Protein AF-A0A352XQM9-F1 (afdb_monomer_lite)

Radius of gyration: 16.96 Å; chains: 1; bounding box: 33×22×48 Å

pLDDT: mean 80.61, std 10.45, range [51.34, 94.88]

Secondary structure (DSSP, 8-state):
--GGGHHHHHHHHHGGGHHHHHHHHHHHHHHHHHHHHHHHHH-TT--HHHHHHHHHH---

Sequence (60 aa):
TSIYYVPGILYGTVGKLAGFFVMLTMTVFILLTFKYVEVTYRFPQGGGVVTVAAKALNHW

Structure (mmCIF, N/CA/C/O backbone):
data_AF-A0A352XQM9-F1
#
_entry.id   AF-A0A352XQM9-F1
#
loop_
_atom_site.group_PDB
_atom_site.id
_atom_site.type_symbol
_atom_site.label_atom_id
_atom_site.label_alt_id
_atom_site.label_comp_id
_atom_site.label_asym_id
_atom_site.label_entity_id
_atom_site.label_seq_id
_atom_site.pdbx_PDB_ins_code
_atom_site.Cartn_x
_atom_site.Cartn_y
_atom_site.Cartn_z
_atom_site.occupancy
_atom_site.B_iso_or_equiv
_atom_site.auth_seq_id
_atom_site.auth_comp_id
_atom_site.auth_asym_id
_atom_site.auth_atom_id
_atom_site.pdbx_PDB_model_num
ATOM 1 N N . THR A 1 1 ? 0.556 11.933 3.365 1.00 51.34 1 THR A N 1
ATOM 2 C CA . THR A 1 1 ? -0.142 11.527 4.604 1.00 51.34 1 THR A CA 1
ATOM 3 C C . THR A 1 1 ? 0.605 10.380 5.247 1.00 51.34 1 THR A C 1
ATOM 5 O O . THR A 1 1 ? 0.859 9.397 4.570 1.00 51.34 1 THR A O 1
ATOM 8 N N . SER A 1 2 ? 1.058 10.556 6.491 1.00 54.81 2 SER A N 1
ATOM 9 C CA . SER A 1 2 ? 1.971 9.628 7.180 1.00 54.81 2 SER A CA 1
ATOM 10 C C . SER A 1 2 ? 1.237 8.454 7.845 1.00 54.81 2 SER A C 1
ATOM 12 O O . SER A 1 2 ? 0.077 8.591 8.236 1.00 54.81 2 SER A O 1
ATOM 14 N N . ILE A 1 3 ? 1.940 7.327 8.004 1.00 68.19 3 ILE A N 1
ATOM 15 C CA . ILE A 1 3 ? 1.451 6.031 8.519 1.00 68.19 3 ILE A CA 1
ATOM 16 C C . ILE A 1 3 ? 0.817 6.162 9.918 1.00 68.19 3 ILE A C 1
ATOM 18 O O . ILE A 1 3 ? -0.124 5.443 10.239 1.00 68.19 3 ILE A O 1
ATOM 22 N N . TYR A 1 4 ? 1.258 7.135 10.720 1.00 72.81 4 TYR A N 1
ATOM 23 C CA . TYR A 1 4 ? 0.801 7.340 12.100 1.00 72.81 4 TYR A CA 1
ATOM 24 C C . TYR A 1 4 ? -0.674 7.741 12.245 1.00 72.81 4 TYR A C 1
ATOM 26 O O . TYR A 1 4 ? -1.283 7.455 13.271 1.00 72.81 4 TYR A O 1
ATOM 34 N N . TYR A 1 5 ? -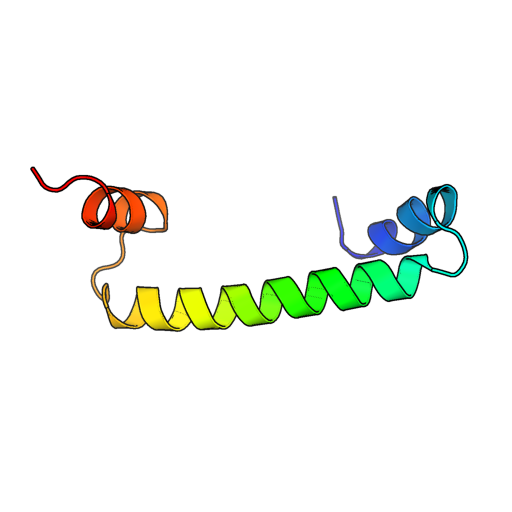1.269 8.378 11.233 1.00 79.06 5 TYR A N 1
ATOM 35 C CA . TYR A 1 5 ? -2.653 8.865 11.320 1.00 79.06 5 TYR A CA 1
ATOM 36 C C . 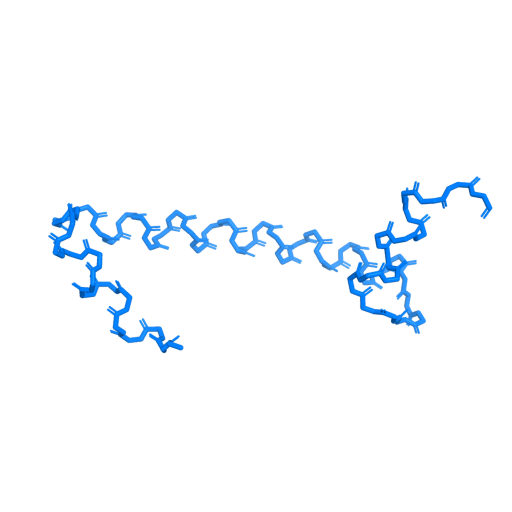TYR A 1 5 ? -3.675 7.877 10.760 1.00 79.06 5 TYR A C 1
ATOM 38 O O . TYR A 1 5 ? -4.860 7.964 11.076 1.00 79.06 5 TYR A O 1
ATOM 46 N N . VAL A 1 6 ? -3.228 6.926 9.938 1.00 81.12 6 VAL A N 1
ATOM 47 C CA . VAL A 1 6 ? -4.113 6.025 9.192 1.00 81.12 6 VAL A CA 1
ATOM 48 C C . VAL A 1 6 ? -4.992 5.178 10.122 1.00 81.12 6 VAL A C 1
ATOM 50 O O . VAL A 1 6 ? -6.201 5.160 9.891 1.00 81.12 6 VAL A O 1
ATOM 53 N N . PRO A 1 7 ? -4.477 4.557 11.206 1.00 78.31 7 PRO A N 1
ATOM 54 C CA . PRO A 1 7 ? -5.323 3.784 12.114 1.00 78.31 7 PRO A CA 1
ATOM 55 C C . PRO A 1 7 ? -6.370 4.644 12.830 1.00 78.31 7 PRO A C 1
ATOM 57 O O . PRO A 1 7 ? -7.507 4.211 12.988 1.00 78.31 7 PRO A O 1
ATOM 60 N N . GLY A 1 8 ? -6.007 5.869 13.231 1.00 82.31 8 GLY A N 1
ATOM 61 C CA . GLY A 1 8 ? -6.913 6.795 13.917 1.00 82.31 8 GLY A CA 1
ATOM 62 C C . GLY A 1 8 ? -8.043 7.296 13.016 1.00 82.31 8 GLY A C 1
ATOM 63 O O . GLY A 1 8 ? -9.195 7.339 13.441 1.00 82.31 8 GLY A O 1
ATOM 64 N N . ILE A 1 9 ? -7.735 7.593 11.751 1.00 85.25 9 ILE A N 1
ATOM 65 C CA . ILE A 1 9 ? -8.740 7.969 10.745 1.00 85.25 9 ILE A CA 1
ATOM 66 C C . ILE A 1 9 ? -9.687 6.791 10.472 1.00 85.25 9 ILE A C 1
ATOM 68 O O . ILE A 1 9 ? -10.902 6.975 10.436 1.00 85.25 9 ILE A O 1
ATOM 72 N N . LEU A 1 10 ? -9.149 5.574 10.329 1.00 83.25 10 LEU A N 1
ATOM 73 C CA . LEU A 1 10 ? -9.959 4.373 10.108 1.00 83.25 10 LEU A CA 1
ATOM 74 C C . LEU A 1 10 ? -10.824 4.022 11.327 1.00 83.25 10 LEU A C 1
ATOM 76 O O . LEU A 1 10 ? -11.941 3.540 11.170 1.00 83.25 10 LEU A O 1
ATOM 80 N N . TYR A 1 11 ? -10.353 4.275 12.550 1.00 83.69 11 TYR A N 1
ATOM 81 C CA . TYR A 1 11 ? -11.142 4.007 13.754 1.00 83.69 11 TYR A CA 1
ATOM 82 C C . TYR A 1 11 ? -12.447 4.817 13.781 1.00 83.69 11 TYR A C 1
ATOM 84 O O . TYR A 1 11 ? -13.473 4.305 14.223 1.00 83.69 11 TYR A O 1
ATOM 92 N N . GLY A 1 12 ? -12.443 6.039 13.239 1.00 85.50 12 GLY A N 1
ATOM 93 C CA . GLY A 1 12 ? -13.653 6.854 13.108 1.00 85.50 12 GLY A CA 1
ATOM 94 C C . GLY A 1 12 ? -14.719 6.259 12.178 1.00 85.50 12 GLY A C 1
ATOM 95 O O . GLY A 1 12 ? -15.893 6.583 12.330 1.00 85.50 12 GLY A O 1
ATOM 96 N N . THR A 1 13 ? -14.343 5.381 11.242 1.00 85.69 13 THR A N 1
ATOM 97 C CA . THR A 1 13 ? -15.264 4.795 10.253 1.00 85.69 13 THR A CA 1
ATOM 98 C C . THR A 1 13 ? -15.611 3.337 10.540 1.00 85.69 13 THR A C 1
ATOM 100 O O . THR A 1 13 ? -16.767 2.948 10.399 1.00 85.69 13 THR A O 1
ATOM 103 N N . VAL A 1 14 ? -14.633 2.525 10.953 1.00 88.00 14 VAL A N 1
ATOM 104 C CA . VAL A 1 14 ? -14.789 1.069 11.146 1.00 88.00 14 VAL A CA 1
ATOM 105 C C . VAL A 1 14 ? -14.551 0.610 12.591 1.00 88.00 14 VAL A C 1
ATOM 107 O O . VAL A 1 14 ? -14.626 -0.585 12.891 1.00 88.00 14 VAL A O 1
ATOM 110 N N . GLY A 1 15 ? -14.274 1.539 13.512 1.00 86.62 15 GLY A N 1
ATOM 111 C CA . GLY A 1 15 ? -14.125 1.261 14.940 1.00 86.62 15 GLY A CA 1
ATOM 112 C C . GLY A 1 15 ? -13.055 0.209 15.236 1.00 86.62 15 GLY A C 1
ATOM 113 O O . GLY A 1 15 ? -11.950 0.238 14.694 1.00 86.62 15 GLY A O 1
ATOM 114 N N . LYS A 1 16 ? -13.393 -0.768 16.087 1.00 86.50 16 LYS A N 1
ATOM 115 C CA . LYS A 1 16 ? -12.475 -1.833 16.538 1.00 86.50 16 LYS A CA 1
ATOM 116 C C . LYS A 1 16 ? -11.907 -2.694 15.399 1.00 86.50 16 LYS A C 1
ATOM 118 O O . LYS A 1 16 ? -10.878 -3.334 15.592 1.00 86.50 16 LYS A O 1
ATOM 123 N N . LEU A 1 17 ? -12.535 -2.695 14.220 1.00 87.31 17 LEU A N 1
ATOM 124 C CA . LEU A 1 17 ? -12.059 -3.433 13.045 1.00 87.31 17 LEU A CA 1
ATOM 125 C C . LEU A 1 17 ? -10.946 -2.697 12.281 1.00 87.31 17 LEU A C 1
ATOM 127 O O . LEU A 1 17 ? -10.344 -3.284 11.387 1.00 87.31 17 LEU A O 1
ATOM 131 N N . ALA A 1 18 ? -10.618 -1.450 12.635 1.00 86.12 18 ALA A N 1
ATOM 132 C CA . ALA A 1 18 ? -9.569 -0.667 11.976 1.00 86.12 18 ALA A CA 1
ATOM 133 C C . ALA A 1 18 ? -8.227 -1.413 11.887 1.00 86.12 18 ALA A C 1
ATOM 135 O O . ALA A 1 18 ? -7.601 -1.437 10.828 1.00 86.12 18 ALA A O 1
ATOM 136 N N . GLY A 1 19 ? -7.818 -2.086 12.969 1.00 84.69 19 GLY A N 1
ATOM 137 C CA . GLY A 1 19 ? -6.590 -2.885 12.987 1.00 84.69 19 GLY A CA 1
ATOM 138 C C . GLY A 1 19 ? -6.607 -4.034 11.974 1.00 84.69 19 GLY A C 1
ATOM 139 O O . GLY A 1 19 ? -5.597 -4.300 11.329 1.00 84.69 19 GLY A O 1
ATOM 140 N N . PHE A 1 20 ? -7.765 -4.663 11.760 1.00 88.19 20 PHE A N 1
ATOM 141 C CA . PHE A 1 20 ? -7.919 -5.733 10.774 1.00 88.19 20 PHE A CA 1
ATOM 142 C C . PHE A 1 20 ? -7.725 -5.225 9.339 1.00 88.19 20 PHE A C 1
ATOM 144 O O . PHE A 1 20 ? -7.009 -5.846 8.560 1.00 88.19 20 PHE A O 1
ATOM 151 N N . PHE A 1 21 ? -8.283 -4.062 8.995 1.00 87.00 21 PHE A N 1
ATOM 152 C CA . PHE A 1 21 ? -8.078 -3.456 7.674 1.00 87.00 21 PHE A CA 1
ATOM 153 C C . PHE A 1 21 ? -6.618 -3.050 7.430 1.00 87.00 21 PHE A C 1
ATOM 155 O O . PHE A 1 21 ? -6.101 -3.221 6.323 1.00 87.00 21 PHE A O 1
ATOM 162 N N . VAL A 1 22 ? -5.920 -2.566 8.461 1.00 89.31 22 VAL A N 1
ATOM 163 C CA . VAL A 1 22 ? -4.480 -2.278 8.369 1.00 89.31 22 VAL A CA 1
ATOM 164 C C . VAL A 1 22 ? -3.684 -3.568 8.134 1.00 89.31 22 VAL A C 1
ATOM 166 O O . VAL A 1 22 ? -2.816 -3.602 7.266 1.00 89.31 22 VAL A O 1
ATOM 169 N N . MET A 1 23 ? -4.024 -4.659 8.825 1.00 90.38 23 MET A N 1
ATOM 170 C CA . MET A 1 23 ? -3.395 -5.965 8.592 1.00 90.38 23 MET A CA 1
ATOM 171 C C . MET A 1 23 ? -3.661 -6.492 7.176 1.00 90.38 23 MET A C 1
ATOM 173 O O . MET A 1 23 ? -2.732 -6.935 6.505 1.00 90.38 23 MET A O 1
ATOM 177 N N . LEU A 1 24 ? -4.899 -6.387 6.686 1.00 93.44 24 LEU A N 1
ATOM 178 C CA . LEU A 1 24 ? -5.274 -6.830 5.340 1.00 93.44 24 LEU A CA 1
ATOM 179 C C . LEU A 1 24 ? -4.503 -6.050 4.268 1.00 93.44 24 LEU A C 1
ATOM 181 O O . LEU A 1 24 ? -3.914 -6.644 3.363 1.00 93.44 24 LEU A O 1
ATOM 185 N N . THR A 1 25 ? -4.448 -4.722 4.391 1.00 90.50 25 THR A N 1
ATOM 186 C CA . THR A 1 25 ? -3.683 -3.885 3.455 1.00 90.50 25 THR A CA 1
ATOM 187 C C . THR A 1 25 ? -2.191 -4.214 3.500 1.00 90.50 25 THR A C 1
ATOM 189 O O . THR A 1 25 ? -1.581 -4.349 2.440 1.00 90.50 25 THR A O 1
ATOM 192 N N . MET A 1 26 ? -1.615 -4.457 4.683 1.00 90.75 26 MET A N 1
ATOM 193 C CA . MET A 1 26 ? -0.228 -4.919 4.820 1.00 90.75 26 MET A CA 1
ATOM 194 C C . MET A 1 26 ? 0.022 -6.232 4.064 1.00 90.75 26 MET A C 1
ATOM 196 O O . MET A 1 26 ? 0.992 -6.332 3.312 1.00 90.75 26 MET A O 1
ATOM 200 N N . THR A 1 27 ? -0.867 -7.222 4.189 1.00 94.56 27 THR A N 1
ATOM 201 C CA . THR A 1 27 ? -0.759 -8.483 3.437 1.00 94.56 27 THR A CA 1
ATOM 202 C C . THR A 1 27 ? -0.756 -8.245 1.925 1.00 94.56 27 THR A C 1
ATOM 204 O O . THR A 1 27 ? 0.075 -8.811 1.215 1.00 94.56 27 THR A O 1
ATOM 207 N N . VAL A 1 28 ? -1.628 -7.367 1.423 1.00 94.88 28 VAL A N 1
ATOM 208 C CA . VAL A 1 28 ? -1.672 -7.012 -0.006 1.00 94.88 28 VAL A CA 1
ATOM 209 C C . VAL A 1 28 ? -0.360 -6.364 -0.464 1.00 94.88 28 VAL A C 1
ATOM 211 O O . VAL A 1 28 ? 0.148 -6.705 -1.533 1.00 94.88 28 VAL A O 1
ATOM 214 N N . PHE A 1 29 ? 0.235 -5.483 0.345 1.00 92.88 29 PHE A N 1
ATOM 215 C CA . PHE A 1 29 ? 1.531 -4.871 0.034 1.00 92.88 29 PHE A CA 1
ATOM 216 C C . PHE A 1 29 ? 2.681 -5.883 -0.000 1.00 92.88 29 PHE A C 1
ATOM 218 O O . PHE A 1 29 ? 3.554 -5.783 -0.865 1.00 92.88 29 PHE A O 1
ATOM 225 N N . ILE A 1 30 ? 2.674 -6.886 0.879 1.00 94.81 30 ILE A N 1
ATOM 226 C CA . ILE A 1 30 ? 3.658 -7.978 0.842 1.00 94.81 30 ILE A CA 1
ATOM 227 C C . ILE A 1 30 ? 3.535 -8.763 -0.473 1.00 94.81 30 ILE A C 1
ATOM 229 O O . ILE A 1 30 ? 4.534 -8.976 -1.160 1.00 94.81 30 ILE A O 1
ATOM 233 N N . LEU A 1 31 ? 2.315 -9.132 -0.872 1.00 94.69 31 LEU A N 1
ATOM 234 C CA . LEU A 1 31 ? 2.076 -9.840 -2.137 1.00 94.69 31 LEU A CA 1
ATOM 235 C C . LEU A 1 31 ? 2.505 -9.008 -3.353 1.00 94.69 31 LEU A C 1
ATOM 237 O O . LEU A 1 31 ? 3.143 -9.525 -4.272 1.00 94.69 31 LEU A O 1
ATOM 241 N N . LEU A 1 32 ? 2.208 -7.706 -3.342 1.00 92.19 32 LEU A N 1
ATOM 242 C CA . LEU A 1 32 ? 2.704 -6.772 -4.353 1.00 92.19 32 LEU A CA 1
ATOM 243 C C . LEU A 1 32 ? 4.232 -6.765 -4.381 1.00 92.19 32 LEU A C 1
ATOM 245 O O . LEU A 1 32 ? 4.813 -6.850 -5.456 1.00 92.19 32 LEU A O 1
ATOM 249 N N . THR A 1 33 ? 4.892 -6.734 -3.226 1.00 90.94 33 THR A N 1
ATOM 250 C CA . THR A 1 33 ? 6.358 -6.726 -3.150 1.00 90.94 33 THR A CA 1
ATOM 251 C C . THR A 1 33 ? 6.955 -7.944 -3.853 1.00 90.94 33 THR A C 1
ATOM 253 O O . THR A 1 33 ? 7.848 -7.782 -4.682 1.00 90.94 33 THR A O 1
ATOM 256 N N . PHE A 1 34 ? 6.413 -9.146 -3.632 1.00 93.00 34 PHE A N 1
ATOM 257 C CA . PHE A 1 34 ? 6.862 -10.344 -4.351 1.00 93.00 34 PHE A CA 1
ATOM 258 C C . PHE A 1 34 ? 6.680 -10.238 -5.868 1.00 93.00 34 PHE A C 1
ATOM 260 O O . PHE A 1 34 ? 7.600 -10.559 -6.620 1.00 93.00 34 PHE A O 1
ATOM 267 N N . LYS A 1 35 ? 5.544 -9.706 -6.330 1.00 87.38 35 LYS A N 1
ATOM 268 C CA . LYS A 1 35 ? 5.334 -9.431 -7.759 1.00 87.38 35 LYS A CA 1
ATOM 269 C C . LYS A 1 35 ? 6.392 -8.468 -8.313 1.00 87.38 35 LYS A C 1
ATOM 271 O O . LYS A 1 35 ? 6.902 -8.667 -9.413 1.00 87.38 35 LYS A O 1
ATOM 276 N N . TYR A 1 36 ? 6.736 -7.422 -7.566 1.00 83.31 36 TYR A N 1
ATOM 277 C CA . TYR A 1 36 ? 7.756 -6.454 -7.976 1.00 83.31 36 TYR A CA 1
ATOM 278 C C . TYR A 1 36 ? 9.168 -7.049 -8.006 1.00 83.31 36 TYR A C 1
ATOM 280 O O . TYR A 1 36 ? 9.961 -6.665 -8.868 1.00 83.31 36 TYR A O 1
ATOM 288 N N . VAL A 1 37 ? 9.479 -8.004 -7.125 1.00 86.75 37 VAL A N 1
ATOM 289 C CA . VAL A 1 37 ? 10.743 -8.757 -7.173 1.00 86.75 37 VAL A CA 1
ATOM 290 C C . VAL A 1 37 ? 10.854 -9.532 -8.487 1.00 86.75 37 VAL A C 1
ATOM 292 O O . VAL A 1 37 ? 11.864 -9.411 -9.179 1.00 86.75 37 VAL A O 1
ATOM 295 N N . GLU A 1 38 ? 9.804 -10.255 -8.885 1.00 85.69 38 GLU A N 1
ATOM 296 C CA . GLU A 1 38 ? 9.774 -10.991 -10.159 1.00 85.69 38 GLU A CA 1
ATOM 297 C C . GLU A 1 38 ? 9.937 -10.055 -11.365 1.00 85.69 38 GLU A C 1
ATOM 299 O O . GLU A 1 38 ? 10.721 -10.324 -12.280 1.00 85.69 38 GLU A O 1
ATOM 304 N N . VAL A 1 39 ? 9.234 -8.921 -11.349 1.00 83.44 39 VAL A N 1
ATOM 305 C CA . VAL A 1 39 ? 9.354 -7.887 -12.383 1.00 83.44 39 VAL A CA 1
ATOM 306 C C . VAL A 1 39 ? 10.787 -7.356 -12.467 1.00 83.44 39 VAL A C 1
ATOM 308 O O . VAL A 1 39 ? 11.342 -7.264 -13.559 1.00 83.44 39 VAL A O 1
ATOM 311 N N . THR A 1 40 ? 11.410 -7.043 -11.333 1.00 81.12 40 THR A N 1
ATOM 312 C CA . THR A 1 40 ? 12.770 -6.482 -11.303 1.00 81.12 40 THR A CA 1
ATOM 313 C C . THR A 1 40 ? 13.801 -7.495 -11.799 1.00 81.12 40 THR A C 1
ATOM 315 O O . THR A 1 40 ? 14.712 -7.129 -12.537 1.00 81.12 40 THR A O 1
ATOM 318 N N . TYR A 1 41 ? 13.617 -8.778 -11.474 1.00 80.81 41 TYR A N 1
ATOM 319 C CA . TYR A 1 41 ? 14.454 -9.860 -11.991 1.00 80.81 41 TYR A CA 1
ATOM 320 C C . TYR A 1 41 ? 14.357 -10.002 -13.520 1.00 80.81 41 TYR A C 1
ATOM 322 O O . TYR A 1 41 ? 15.369 -10.204 -14.187 1.00 80.81 41 TYR A O 1
ATOM 330 N N . ARG A 1 42 ? 13.155 -9.858 -14.100 1.00 79.81 42 ARG A N 1
ATOM 331 C CA . ARG A 1 42 ? 12.944 -9.943 -15.561 1.00 79.81 42 ARG A CA 1
ATOM 332 C C . ARG A 1 42 ? 13.396 -8.701 -16.332 1.00 79.81 42 ARG A C 1
ATOM 334 O O . ARG A 1 42 ? 13.684 -8.806 -17.523 1.00 79.81 42 ARG A O 1
ATOM 341 N N . PHE A 1 43 ? 13.460 -7.540 -15.684 1.00 79.75 43 PHE A N 1
ATOM 342 C CA . PHE A 1 43 ? 13.822 -6.264 -16.310 1.00 79.75 43 PHE A CA 1
ATOM 343 C C . PHE A 1 43 ? 14.999 -5.585 -15.578 1.00 79.75 43 PHE A C 1
ATOM 345 O O . PHE A 1 43 ? 14.834 -4.495 -15.025 1.00 79.75 43 PHE A O 1
ATOM 352 N N . PRO A 1 44 ? 16.211 -6.181 -15.604 1.00 73.69 44 PRO A N 1
ATOM 353 C CA . PRO A 1 44 ? 17.375 -5.683 -14.860 1.00 73.69 44 PRO A CA 1
ATOM 354 C C . PRO A 1 44 ? 17.90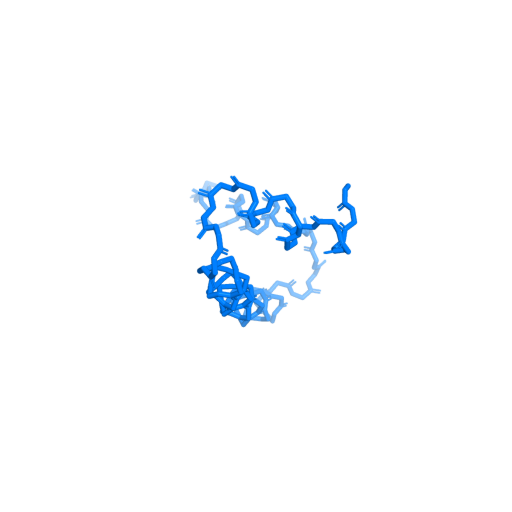0 -4.330 -15.367 1.00 73.69 44 PRO A C 1
ATOM 356 O O . PRO A 1 44 ? 18.637 -3.649 -14.664 1.00 73.69 44 PRO A O 1
ATOM 359 N N . GLN A 1 45 ? 17.511 -3.924 -16.580 1.00 75.56 45 GLN A N 1
ATOM 360 C CA . GLN A 1 45 ? 17.893 -2.646 -17.192 1.00 75.56 45 GLN A CA 1
ATOM 361 C C . GLN A 1 45 ? 17.164 -1.436 -16.575 1.00 75.56 45 GLN A C 1
ATOM 363 O O . GLN A 1 45 ? 17.516 -0.295 -16.867 1.00 75.56 45 GLN A O 1
ATOM 368 N N . GLY A 1 46 ? 16.160 -1.660 -15.719 1.00 68.44 46 GLY A N 1
ATOM 369 C CA . GLY A 1 46 ? 15.356 -0.590 -15.130 1.00 68.44 46 GLY A CA 1
ATOM 370 C C . GLY A 1 46 ? 14.319 -0.004 -16.100 1.00 68.44 46 GLY A C 1
ATOM 371 O O . GLY A 1 46 ? 14.022 -0.578 -17.143 1.00 68.44 46 GLY A O 1
ATOM 372 N N . GLY A 1 47 ? 13.712 1.127 -15.722 1.00 74.75 47 GLY A N 1
ATOM 373 C CA . GLY A 1 47 ? 12.648 1.800 -16.492 1.00 74.75 47 GLY A CA 1
ATOM 374 C C . GLY A 1 47 ? 11.359 2.060 -15.703 1.00 74.75 47 GLY A C 1
ATOM 375 O O . GLY A 1 47 ? 10.461 2.751 -16.181 1.00 74.75 47 GLY A O 1
ATOM 376 N N . GLY A 1 48 ? 11.261 1.549 -14.475 1.00 75.00 48 GLY A N 1
ATOM 377 C CA . GLY A 1 48 ? 10.098 1.750 -13.612 1.00 75.00 48 GLY A CA 1
ATOM 378 C C . GLY A 1 48 ? 8.828 1.051 -14.113 1.00 75.00 48 GLY A C 1
ATOM 379 O O . GLY A 1 48 ? 8.809 0.358 -15.130 1.00 75.00 48 GLY A O 1
ATOM 380 N N . VAL A 1 49 ? 7.737 1.235 -13.369 1.00 72.94 49 VAL A N 1
ATOM 381 C CA . VAL A 1 49 ? 6.469 0.512 -13.582 1.00 72.94 49 VAL A CA 1
ATOM 382 C C . VAL A 1 49 ? 5.822 0.790 -14.933 1.00 72.94 49 VAL A C 1
ATOM 384 O O . VAL A 1 49 ? 5.224 -0.109 -15.515 1.00 72.94 49 VAL A O 1
ATOM 387 N N . VAL A 1 50 ? 5.969 2.013 -15.448 1.00 73.81 50 VAL A N 1
ATOM 388 C CA . VAL A 1 50 ? 5.371 2.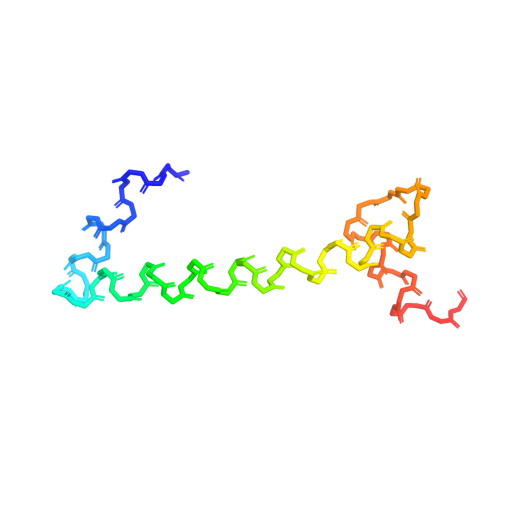437 -16.720 1.00 73.81 5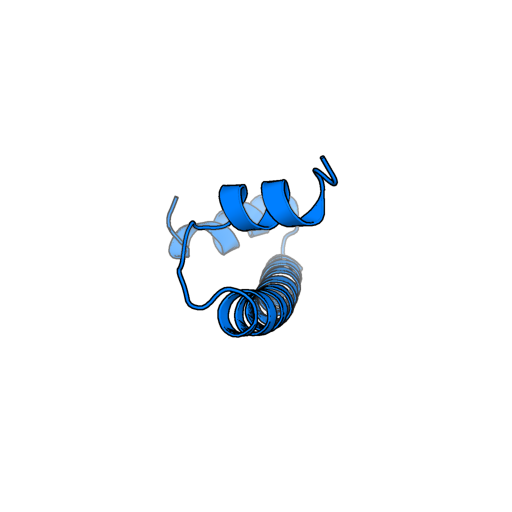0 VAL A CA 1
ATOM 389 C C . VAL A 1 50 ? 6.046 1.732 -17.892 1.00 73.81 50 VAL A C 1
ATOM 391 O O . VAL A 1 50 ? 5.359 1.242 -18.780 1.00 73.81 50 VAL A O 1
ATOM 394 N N . THR A 1 51 ? 7.372 1.596 -17.864 1.00 76.06 51 THR A N 1
ATOM 395 C CA . THR A 1 51 ? 8.12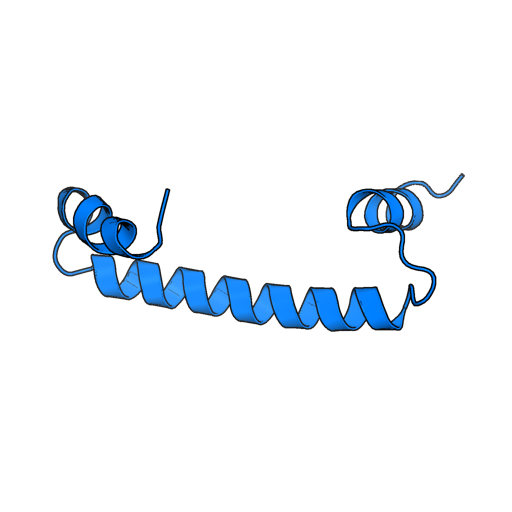7 0.922 -18.931 1.00 76.06 51 THR A CA 1
ATOM 396 C C . THR A 1 51 ? 7.871 -0.581 -18.936 1.00 76.06 51 THR A C 1
ATOM 398 O O . THR A 1 51 ? 7.678 -1.170 -19.998 1.00 76.06 51 THR A O 1
ATOM 401 N N . VAL A 1 52 ? 7.794 -1.205 -17.753 1.00 74.44 52 VAL A N 1
ATOM 402 C CA . VAL A 1 52 ? 7.421 -2.623 -17.638 1.00 74.44 52 VAL A CA 1
ATOM 403 C C . VAL A 1 52 ? 5.996 -2.847 -18.145 1.00 74.44 52 VAL A C 1
ATOM 405 O O . VAL A 1 52 ? 5.770 -3.768 -18.924 1.00 74.44 52 VAL A O 1
ATOM 408 N N . ALA A 1 53 ? 5.041 -2.005 -17.738 1.00 70.75 53 ALA A N 1
ATOM 409 C CA . ALA A 1 53 ? 3.655 -2.114 -18.183 1.00 70.75 53 ALA A CA 1
ATOM 410 C C . ALA A 1 53 ? 3.525 -1.894 -19.696 1.00 70.75 53 ALA A C 1
ATOM 412 O O . ALA A 1 53 ? 2.846 -2.671 -20.358 1.00 70.75 53 ALA A O 1
ATOM 413 N N . ALA A 1 54 ? 4.218 -0.900 -20.256 1.00 72.44 54 ALA A N 1
ATOM 414 C CA . ALA A 1 54 ? 4.238 -0.652 -21.692 1.00 72.44 54 ALA A CA 1
ATOM 415 C C . ALA A 1 54 ? 4.809 -1.848 -22.463 1.00 72.44 54 ALA A C 1
ATOM 417 O O . ALA A 1 54 ? 4.206 -2.261 -23.441 1.00 72.44 54 ALA A O 1
ATOM 418 N N . LYS A 1 55 ? 5.901 -2.467 -21.999 1.00 70.50 55 LYS A N 1
ATOM 419 C CA . LYS A 1 55 ? 6.485 -3.651 -22.651 1.00 70.50 55 LYS A CA 1
ATOM 420 C C . LYS A 1 55 ? 5.649 -4.926 -22.476 1.00 70.50 55 LYS A C 1
ATOM 422 O O . LYS A 1 55 ? 5.721 -5.820 -23.309 1.00 70.50 55 LYS A O 1
ATOM 427 N N . ALA A 1 56 ? 4.880 -5.029 -21.392 1.00 71.38 56 ALA A N 1
ATOM 428 C CA . ALA A 1 56 ? 3.989 -6.163 -21.151 1.00 71.38 56 ALA A CA 1
ATOM 429 C C . ALA A 1 56 ? 2.648 -6.045 -21.897 1.00 71.38 56 ALA A C 1
ATOM 431 O O . ALA A 1 56 ? 2.055 -7.067 -22.229 1.00 71.38 56 ALA A O 1
ATOM 432 N N . LEU A 1 57 ? 2.154 -4.821 -22.119 1.00 76.00 57 LEU A N 1
ATOM 433 C CA . LEU A 1 57 ? 0.822 -4.558 -22.679 1.00 76.00 57 LEU A CA 1
ATOM 434 C C . LEU A 1 57 ? 0.846 -4.073 -24.132 1.00 76.00 57 LEU A C 1
ATOM 436 O O . LEU A 1 57 ? -0.120 -4.318 -24.850 1.00 76.00 57 LEU A O 1
ATOM 440 N N . ASN A 1 58 ? 1.912 -3.407 -24.583 1.00 65.19 58 ASN A N 1
ATOM 441 C CA . ASN A 1 58 ? 2.099 -3.100 -25.998 1.00 65.19 58 ASN A CA 1
ATOM 442 C C . ASN A 1 58 ? 2.974 -4.174 -26.640 1.00 65.19 58 ASN A C 1
ATOM 444 O O . ASN A 1 58 ? 4.145 -4.337 -26.308 1.00 65.19 58 ASN A O 1
ATOM 448 N N . HIS A 1 59 ? 2.354 -4.904 -27.562 1.00 56.31 59 HIS A N 1
ATOM 449 C CA . HIS A 1 59 ? 2.922 -6.013 -28.328 1.00 56.31 59 HIS A CA 1
ATOM 450 C C . HIS A 1 59 ? 3.286 -5.583 -29.765 1.00 56.31 59 HIS A C 1
ATOM 452 O O . HIS A 1 59 ? 3.209 -6.395 -30.685 1.00 56.31 59 HIS A O 1
ATOM 458 N N . TRP A 1 60 ? 3.599 -4.296 -29.955 1.00 53.38 60 TRP A N 1
ATOM 459 C CA . TRP A 1 60 ? 3.929 -3.684 -31.245 1.00 53.38 60 TRP A CA 1
ATOM 460 C C . TRP A 1 60 ? 5.400 -3.292 -31.294 1.00 53.38 60 TRP A C 1
ATOM 462 O O . TRP A 1 60 ? 5.842 -2.594 -30.352 1.00 53.38 60 TRP A O 1
#

Foldseek 3Di:
DDPVCQLVVQCVPPNPCSVVVVVVVVVVVVVVVVVVVVLCVVCVVDDPDVVSCCVVPDPD